Protein AF-A0A418RRY5-F1 (afdb_monomer_lite)

Foldseek 3Di:
DDPLLVVLLCLLVDVVRDQPDFPVSVVVNCVVVVHDDDPPPDPDDDDDDPPRTDDNVNSVVSNVVCVVVVNHD

Structure (mmCIF, N/CA/C/O backbone):
data_AF-A0A418RRY5-F1
#
_entry.id   AF-A0A418RRY5-F1
#
loop_
_atom_site.group_PDB
_atom_site.id
_atom_site.type_symbol
_atom_site.label_atom_id
_atom_site.label_alt_id
_atom_site.label_comp_id
_atom_site.label_asym_id
_atom_site.label_entity_id
_atom_site.label_seq_id
_atom_site.pdbx_PDB_ins_code
_atom_site.Cartn_x
_atom_site.Cartn_y
_atom_site.Cartn_z
_atom_site.o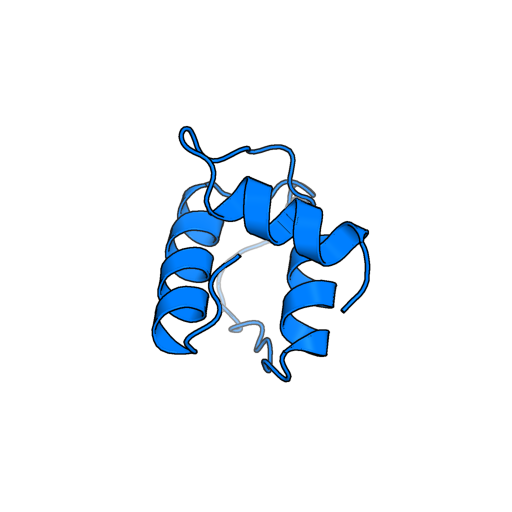ccupancy
_atom_site.B_iso_or_equiv
_atom_site.auth_seq_id
_atom_site.auth_comp_id
_atom_site.auth_asym_id
_atom_site.auth_atom_id
_atom_site.pdbx_PDB_model_num
ATOM 1 N N . MET A 1 1 ? -5.557 4.399 9.020 1.00 66.50 1 MET A N 1
ATOM 2 C CA . MET A 1 1 ? -5.306 4.910 7.650 1.00 66.50 1 MET A CA 1
ATOM 3 C C . MET A 1 1 ? -5.170 6.429 7.668 1.00 66.50 1 MET A C 1
ATOM 5 O O . MET A 1 1 ? -6.040 7.092 8.220 1.00 66.50 1 MET A O 1
ATOM 9 N N . LYS A 1 2 ? -4.080 6.992 7.123 1.00 81.62 2 LYS A N 1
ATOM 10 C CA . LYS A 1 2 ? -3.891 8.453 6.975 1.00 81.62 2 LYS A CA 1
ATOM 11 C C . LYS A 1 2 ? -4.359 8.900 5.584 1.00 81.62 2 LYS A C 1
ATOM 13 O O . LYS A 1 2 ? -4.277 8.122 4.641 1.00 81.62 2 LYS A O 1
ATOM 18 N N . LYS A 1 3 ? -4.743 10.176 5.424 1.00 83.06 3 LYS A N 1
ATOM 19 C CA . LYS A 1 3 ? -5.130 10.757 4.115 1.00 83.06 3 LYS A CA 1
ATOM 20 C C . LYS A 1 3 ? -4.067 10.568 3.019 1.00 83.06 3 LYS A C 1
ATOM 22 O O . LYS A 1 3 ? -4.413 10.419 1.857 1.00 83.06 3 LYS A O 1
ATOM 27 N N . LYS A 1 4 ? -2.780 10.549 3.391 1.00 80.81 4 LYS A N 1
ATOM 28 C CA . LYS A 1 4 ? -1.669 10.295 2.458 1.00 80.81 4 LYS A CA 1
ATOM 29 C C . LYS A 1 4 ? -1.714 8.882 1.864 1.00 80.81 4 LYS A C 1
ATOM 31 O O . LYS A 1 4 ? -1.582 8.737 0.661 1.00 80.81 4 LYS A O 1
ATOM 36 N N . HIS A 1 5 ? -2.020 7.879 2.688 1.00 85.31 5 HIS A N 1
ATOM 37 C CA . HIS A 1 5 ? -2.075 6.479 2.261 1.00 85.31 5 HIS A CA 1
ATOM 38 C C . HIS A 1 5 ? -3.242 6.226 1.299 1.00 85.31 5 HIS A C 1
ATOM 40 O O . HIS A 1 5 ? -3.084 5.488 0.336 1.00 85.31 5 HIS A O 1
ATOM 46 N N . LEU A 1 6 ? -4.391 6.876 1.535 1.00 85.44 6 LEU A N 1
ATOM 47 C CA . LEU A 1 6 ? -5.535 6.833 0.615 1.00 85.44 6 LEU A CA 1
ATOM 48 C C . LEU A 1 6 ? -5.152 7.395 -0.756 1.00 85.44 6 LEU A C 1
ATOM 50 O O . LEU A 1 6 ? -5.374 6.748 -1.770 1.00 85.44 6 LEU A O 1
ATOM 54 N N . LYS A 1 7 ? -4.465 8.541 -0.773 1.00 87.12 7 LYS A N 1
ATOM 55 C CA . LYS A 1 7 ? -3.966 9.137 -2.014 1.00 87.12 7 LYS A CA 1
ATOM 56 C C . LYS A 1 7 ? -2.982 8.214 -2.740 1.00 87.12 7 LYS A C 1
ATOM 58 O O . LYS A 1 7 ? -3.018 8.121 -3.961 1.00 87.12 7 LYS A O 1
ATOM 63 N N . THR A 1 8 ? -2.122 7.512 -2.009 1.00 87.62 8 THR A N 1
ATOM 64 C CA . THR A 1 8 ? -1.207 6.518 -2.588 1.00 87.62 8 THR A CA 1
ATOM 65 C C . THR A 1 8 ? -1.947 5.313 -3.153 1.00 87.62 8 THR A C 1
ATOM 67 O O . THR A 1 8 ? -1.642 4.906 -4.269 1.00 87.62 8 THR A O 1
ATOM 70 N N . LEU A 1 9 ? -2.966 4.799 -2.460 1.00 86.94 9 LEU A N 1
ATOM 71 C CA . LEU A 1 9 ? -3.873 3.776 -2.993 1.00 86.94 9 LEU A CA 1
ATOM 72 C C . LEU A 1 9 ? -4.518 4.238 -4.307 1.00 86.94 9 LEU A C 1
ATOM 74 O O . LEU A 1 9 ? -4.391 3.555 -5.319 1.00 86.94 9 LEU A O 1
ATOM 78 N N . GLU A 1 10 ? -5.112 5.430 -4.341 1.00 88.12 10 GLU A N 1
ATOM 79 C CA . GLU A 1 10 ? -5.697 5.989 -5.567 1.00 88.12 10 GLU A CA 1
ATOM 80 C C . GLU A 1 10 ? -4.674 6.075 -6.713 1.00 88.12 10 GLU A C 1
ATOM 82 O O . GLU A 1 10 ? -4.982 5.726 -7.852 1.00 88.12 10 GLU A O 1
ATOM 87 N N . LEU A 1 11 ? -3.431 6.477 -6.425 1.00 87.44 11 LEU A N 1
ATOM 88 C CA . LEU A 1 11 ? -2.361 6.559 -7.425 1.00 87.44 11 LEU A CA 1
ATOM 89 C C . LEU A 1 11 ? -1.903 5.182 -7.937 1.00 87.44 11 LEU A C 1
ATOM 91 O O . LEU A 1 11 ? -1.578 5.068 -9.122 1.00 87.44 11 LEU A O 1
ATOM 95 N N . ILE A 1 12 ? -1.895 4.153 -7.080 1.00 86.00 12 ILE A N 1
ATOM 96 C CA . ILE A 1 12 ? -1.587 2.757 -7.447 1.00 86.00 12 ILE A CA 1
ATOM 97 C C . ILE A 1 12 ? -2.678 2.190 -8.369 1.00 86.00 12 ILE A C 1
ATOM 99 O O . ILE A 1 12 ? -2.377 1.483 -9.335 1.00 86.00 12 ILE A O 1
ATOM 103 N N . TYR A 1 13 ? -3.945 2.509 -8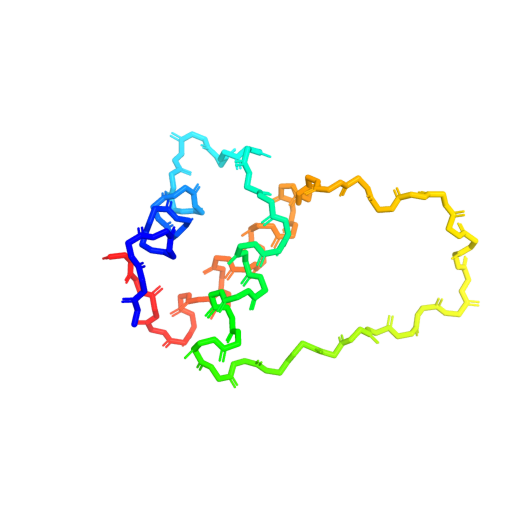.089 1.00 84.62 13 TYR A N 1
ATOM 104 C CA . TYR A 1 13 ? -5.095 2.045 -8.869 1.00 84.62 13 TYR A CA 1
ATOM 105 C C . TYR A 1 13 ? -5.401 2.914 -10.104 1.00 84.62 13 TYR A C 1
ATOM 107 O O . TYR A 1 13 ? -6.140 2.477 -10.991 1.00 84.62 13 TYR A O 1
ATOM 115 N N . SER A 1 14 ? -4.801 4.102 -10.212 1.00 86.94 14 SER A N 1
ATOM 116 C CA . SER A 1 14 ? -4.951 5.002 -11.359 1.00 86.94 14 SER A CA 1
ATOM 117 C C . SER A 1 14 ? -4.414 4.397 -12.664 1.00 86.94 14 SER A C 1
ATOM 119 O O . SER A 1 14 ? -3.431 3.647 -12.685 1.00 86.94 14 SER A O 1
ATOM 121 N N . ARG A 1 15 ? -5.054 4.741 -13.789 1.00 82.50 15 ARG A N 1
ATOM 122 C CA . ARG A 1 15 ? -4.611 4.366 -15.139 1.00 82.50 15 ARG A CA 1
ATOM 123 C C . ARG A 1 15 ? -4.412 5.625 -15.990 1.00 82.50 15 ARG A C 1
ATOM 125 O O . ARG A 1 15 ? -5.403 6.282 -16.300 1.00 82.50 15 ARG A O 1
ATOM 132 N N . PRO A 1 16 ? -3.171 5.948 -16.409 1.00 78.88 16 PRO A N 1
ATOM 133 C CA . PRO A 1 16 ? -1.927 5.181 -16.244 1.00 78.88 16 PRO A CA 1
ATOM 134 C C . PRO A 1 16 ? -1.372 5.188 -14.807 1.00 78.88 16 PRO A C 1
ATOM 136 O O . PRO A 1 16 ? -1.598 6.132 -14.055 1.00 78.88 16 PRO A O 1
ATOM 139 N N . VAL A 1 17 ? -0.598 4.150 -14.454 1.00 78.00 17 VAL A N 1
ATOM 140 C CA . VAL A 1 17 ? 0.063 4.052 -13.140 1.00 78.00 17 VAL A CA 1
ATOM 141 C C . VAL A 1 17 ? 0.963 5.266 -12.944 1.00 78.00 17 VAL A C 1
ATOM 143 O O . VAL A 1 17 ? 1.881 5.515 -13.737 1.00 78.00 17 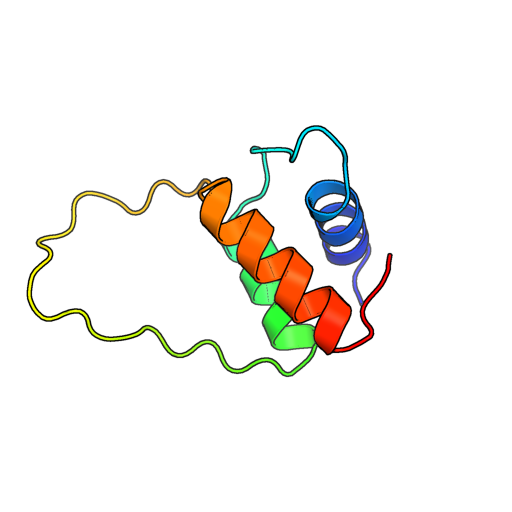VAL A O 1
ATOM 146 N N . SER A 1 18 ? 0.689 6.028 -11.889 1.00 73.81 18 SER A N 1
ATOM 147 C CA . SER A 1 18 ? 1.461 7.223 -11.580 1.00 73.81 18 SER A CA 1
ATOM 148 C C . SER A 1 18 ? 2.841 6.824 -11.074 1.00 73.81 18 SER A C 1
ATOM 150 O O . SER A 1 18 ? 2.968 6.143 -10.065 1.00 73.81 18 SER A O 1
ATOM 152 N N . ALA A 1 19 ? 3.892 7.283 -11.754 1.00 68.75 19 ALA A N 1
ATOM 153 C CA . ALA A 1 19 ? 5.266 7.072 -11.298 1.00 68.75 19 ALA A CA 1
ATOM 154 C C . ALA A 1 19 ? 5.653 8.015 -10.140 1.00 68.75 19 ALA A C 1
ATOM 156 O O . ALA A 1 19 ? 6.723 7.885 -9.566 1.00 68.75 19 ALA A O 1
ATOM 157 N N . ASN A 1 20 ? 4.785 8.964 -9.777 1.00 77.12 20 ASN A N 1
ATOM 158 C CA . ASN A 1 20 ? 5.022 9.954 -8.724 1.00 77.12 20 ASN A CA 1
ATOM 159 C C . ASN A 1 20 ? 4.696 9.421 -7.312 1.00 77.12 20 ASN A C 1
ATOM 161 O O . ASN A 1 20 ? 4.143 10.143 -6.485 1.00 77.12 20 ASN A O 1
ATOM 165 N N . ILE A 1 21 ? 4.963 8.136 -7.062 1.00 80.38 21 ILE A N 1
ATOM 166 C CA . ILE A 1 21 ? 4.720 7.483 -5.774 1.00 80.38 21 ILE A CA 1
ATOM 167 C C . ILE A 1 21 ? 6.072 7.132 -5.160 1.00 80.38 21 ILE A C 1
ATOM 169 O O . ILE A 1 21 ? 6.829 6.312 -5.691 1.00 80.38 21 ILE A O 1
ATOM 173 N N . SER A 1 22 ? 6.375 7.771 -4.034 1.00 82.62 22 SER A N 1
ATOM 174 C CA . SER A 1 22 ? 7.591 7.497 -3.276 1.00 82.62 22 SER A CA 1
ATOM 175 C C . SER A 1 22 ? 7.504 6.129 -2.609 1.00 82.62 22 SER A C 1
ATOM 177 O O . SER A 1 22 ? 6.487 5.810 -1.991 1.00 82.62 22 SER A O 1
ATOM 179 N N . TRP A 1 23 ? 8.596 5.364 -2.659 1.00 78.69 23 TRP A N 1
ATOM 180 C CA . TRP A 1 23 ? 8.680 4.063 -1.985 1.00 78.69 23 TRP A CA 1
ATOM 181 C C . TRP A 1 23 ? 8.324 4.150 -0.492 1.00 78.69 23 TRP A C 1
ATOM 183 O O . TRP A 1 23 ? 7.590 3.310 0.014 1.00 78.69 23 TRP A O 1
ATOM 193 N N . LEU A 1 24 ? 8.739 5.225 0.193 1.00 82.25 24 LEU A N 1
ATOM 194 C CA . LEU A 1 24 ? 8.408 5.450 1.607 1.00 82.25 24 LEU A CA 1
ATOM 195 C C . LEU A 1 24 ? 6.897 5.484 1.893 1.00 82.25 24 LEU A C 1
ATOM 197 O O . LEU A 1 24 ? 6.473 5.045 2.959 1.00 82.25 24 LEU A O 1
ATOM 201 N N . ASP A 1 25 ? 6.080 6.033 0.989 1.00 84.94 25 ASP A N 1
ATOM 202 C CA . ASP A 1 25 ? 4.631 6.128 1.224 1.00 84.94 25 ASP A CA 1
ATOM 203 C C . ASP A 1 25 ? 3.954 4.763 1.019 1.00 84.94 25 ASP A C 1
ATOM 205 O O . ASP A 1 25 ? 3.066 4.384 1.782 1.00 84.94 25 ASP A O 1
ATOM 209 N N . ILE A 1 26 ? 4.454 3.977 0.058 1.00 81.94 26 ILE A N 1
ATOM 210 C CA . ILE A 1 26 ? 4.070 2.573 -0.141 1.00 81.94 26 ILE A CA 1
ATOM 211 C C . ILE A 1 26 ? 4.455 1.730 1.074 1.00 81.94 26 ILE A C 1
ATOM 213 O O . ILE A 1 26 ? 3.631 0.972 1.576 1.00 81.94 26 ILE A O 1
ATOM 217 N N . GLU A 1 27 ? 5.680 1.878 1.571 1.00 84.19 27 GLU A N 1
ATOM 218 C CA . GLU A 1 27 ? 6.166 1.165 2.749 1.00 84.19 27 GLU A CA 1
ATOM 219 C C . GLU A 1 27 ? 5.314 1.501 3.979 1.00 84.19 27 GLU A C 1
ATOM 221 O O . GLU A 1 27 ? 4.848 0.604 4.678 1.00 84.19 27 GLU A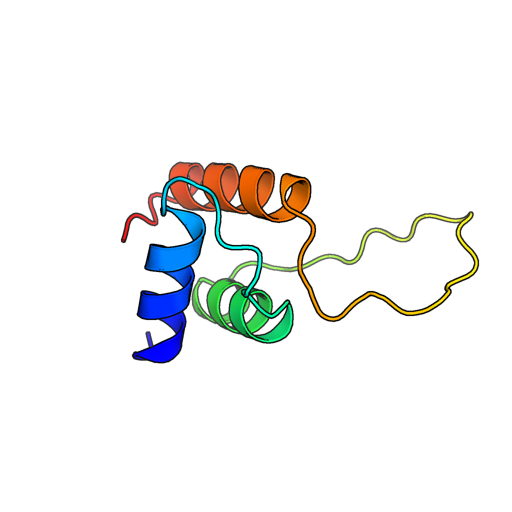 O 1
ATOM 226 N N . ALA A 1 28 ? 5.004 2.781 4.199 1.00 86.38 28 ALA A N 1
ATOM 227 C CA . ALA A 1 28 ? 4.124 3.205 5.285 1.00 86.38 28 ALA A CA 1
ATOM 228 C C . ALA A 1 28 ? 2.692 2.650 5.149 1.00 86.38 28 ALA A C 1
ATOM 230 O O . ALA A 1 28 ? 2.083 2.266 6.156 1.00 86.38 28 ALA A O 1
ATOM 231 N N . LEU A 1 29 ? 2.148 2.591 3.926 1.00 85.19 29 LEU A N 1
ATOM 232 C CA . LEU A 1 29 ? 0.860 1.957 3.630 1.00 85.19 29 LEU A CA 1
ATOM 233 C C . LEU A 1 29 ? 0.905 0.459 3.970 1.00 85.19 29 LEU A C 1
ATOM 235 O O . LEU A 1 29 ? 0.053 -0.014 4.720 1.00 85.19 29 LEU A O 1
ATOM 239 N N . LEU A 1 30 ? 1.913 -0.257 3.475 1.00 83.06 30 LEU A N 1
ATOM 240 C CA . LEU A 1 30 ? 2.123 -1.689 3.692 1.00 83.06 30 LEU A CA 1
ATOM 241 C C . LEU A 1 30 ? 2.291 -2.029 5.177 1.00 83.06 30 LEU A C 1
ATOM 243 O O . LEU A 1 30 ? 1.587 -2.897 5.689 1.00 83.06 30 LEU A O 1
ATOM 247 N N . LEU A 1 31 ? 3.132 -1.287 5.898 1.00 83.94 31 LEU A N 1
ATOM 248 C CA . LEU A 1 31 ? 3.308 -1.435 7.345 1.00 83.94 31 LEU A CA 1
ATOM 249 C C . LEU A 1 31 ? 2.000 -1.182 8.107 1.00 83.94 31 LEU A C 1
ATOM 251 O O . LEU A 1 31 ? 1.700 -1.884 9.069 1.00 83.94 31 LEU A O 1
ATOM 255 N N . THR A 1 32 ? 1.186 -0.215 7.664 1.00 84.88 32 THR A N 1
ATOM 256 C CA . THR A 1 32 ? -0.140 0.046 8.259 1.00 84.88 32 THR A CA 1
ATOM 257 C C . THR A 1 32 ? -1.119 -1.102 8.009 1.00 84.88 32 THR A C 1
ATOM 259 O O . THR A 1 32 ? -1.975 -1.361 8.851 1.00 84.88 32 THR A O 1
ATOM 262 N N . LEU A 1 33 ? -1.006 -1.777 6.864 1.00 82.44 33 LEU A N 1
ATOM 263 C CA . LEU A 1 33 ? -1.791 -2.964 6.519 1.00 82.44 33 LEU A CA 1
ATOM 264 C C . LEU A 1 33 ? -1.268 -4.238 7.209 1.00 82.44 33 LEU A C 1
ATOM 266 O O . LEU A 1 33 ? -1.898 -5.284 7.102 1.00 82.44 33 LEU A O 1
ATOM 270 N N . GLY A 1 34 ? -0.144 -4.161 7.932 1.00 81.50 34 GLY A N 1
ATOM 271 C CA . GLY A 1 34 ? 0.482 -5.307 8.594 1.00 81.50 34 GLY A CA 1
ATOM 272 C C . GLY A 1 34 ? 1.326 -6.179 7.661 1.00 81.50 34 GLY A C 1
ATOM 273 O O . GLY A 1 34 ? 1.693 -7.294 8.033 1.00 81.50 34 GLY A O 1
ATOM 274 N N . ALA A 1 35 ? 1.650 -5.689 6.463 1.00 80.19 35 ALA A N 1
ATOM 275 C CA . ALA A 1 35 ? 2.529 -6.391 5.544 1.00 80.19 35 ALA A CA 1
ATOM 276 C C . ALA A 1 35 ? 3.963 -6.414 6.091 1.00 80.19 35 ALA A C 1
ATOM 278 O O . ALA A 1 35 ? 4.493 -5.400 6.555 1.00 80.19 35 ALA A O 1
ATOM 279 N N . LYS A 1 36 ? 4.608 -7.578 6.004 1.00 70.56 36 LYS A N 1
ATOM 280 C CA . LYS A 1 36 ? 6.042 -7.718 6.262 1.00 70.56 36 LYS A CA 1
ATOM 281 C C . LYS A 1 36 ? 6.784 -7.545 4.947 1.00 70.56 36 LYS A C 1
ATOM 283 O O . LYS A 1 36 ? 6.569 -8.307 4.011 1.00 70.56 36 LYS A O 1
ATOM 288 N N . ILE A 1 37 ? 7.637 -6.531 4.881 1.00 68.00 37 ILE A N 1
ATOM 289 C CA . ILE A 1 37 ? 8.502 -6.294 3.730 1.00 68.00 37 ILE A CA 1
ATOM 290 C C . ILE A 1 37 ? 9.813 -7.009 4.025 1.00 68.00 37 ILE A C 1
ATOM 292 O O . ILE A 1 37 ? 10.595 -6.567 4.862 1.00 68.00 37 ILE A O 1
ATOM 296 N N . GLU A 1 38 ? 10.019 -8.148 3.377 1.00 61.12 38 GLU A N 1
ATOM 297 C CA . GLU A 1 38 ? 11.291 -8.859 3.427 1.00 61.12 38 GLU A CA 1
ATOM 298 C C . GLU A 1 38 ? 12.132 -8.400 2.230 1.00 61.12 38 GLU A C 1
ATOM 300 O O . GLU A 1 38 ? 11.803 -8.686 1.076 1.00 61.12 38 GLU A O 1
ATOM 305 N N . GLU A 1 39 ? 13.197 -7.633 2.492 1.00 58.31 39 GLU A N 1
ATOM 306 C CA . GLU A 1 39 ? 14.190 -7.293 1.469 1.00 58.31 39 GLU A CA 1
ATOM 307 C C . GLU A 1 39 ? 14.882 -8.596 1.066 1.00 58.31 39 GLU A C 1
ATOM 309 O O . GLU A 1 39 ? 15.705 -9.136 1.803 1.00 58.31 39 GLU A O 1
ATOM 314 N N . ARG A 1 40 ? 14.502 -9.159 -0.086 1.00 48.62 40 ARG A N 1
ATOM 315 C CA . ARG A 1 40 ? 15.130 -10.387 -0.562 1.00 48.62 40 ARG A CA 1
ATOM 316 C C . ARG A 1 40 ? 16.578 -10.081 -0.921 1.00 48.62 40 ARG A C 1
ATOM 318 O O . ARG A 1 40 ? 16.851 -9.416 -1.920 1.00 48.62 40 ARG A O 1
ATOM 325 N N . GLU A 1 41 ? 17.486 -10.596 -0.104 1.00 42.78 41 GLU A N 1
ATOM 326 C CA . GLU A 1 41 ? 18.925 -10.551 -0.316 1.00 42.78 41 GLU A CA 1
ATOM 327 C C . GLU A 1 41 ? 19.245 -11.198 -1.668 1.00 42.78 41 GLU A C 1
ATOM 329 O O . GLU A 1 41 ? 19.199 -12.416 -1.837 1.00 42.78 41 GLU A O 1
ATOM 334 N N . CYS A 1 42 ? 19.504 -10.369 -2.675 1.00 45.59 42 CYS A N 1
ATOM 335 C CA . CYS A 1 42 ? 19.906 -10.821 -3.997 1.00 45.59 42 CYS A CA 1
ATOM 336 C C . CYS A 1 42 ? 21.444 -10.737 -4.048 1.00 45.59 42 CYS A C 1
ATOM 338 O O . CYS A 1 42 ? 21.973 -9.622 -4.079 1.00 45.59 42 CYS A O 1
ATOM 340 N N . PRO A 1 43 ? 22.188 -11.863 -4.029 1.00 45.69 43 PRO A N 1
ATOM 341 C CA . PRO A 1 43 ? 23.632 -11.891 -3.750 1.00 45.69 43 PRO A CA 1
ATOM 342 C C . PRO A 1 43 ? 24.542 -11.372 -4.884 1.00 45.69 43 PRO A C 1
ATOM 344 O O . PRO A 1 43 ? 25.700 -11.772 -4.971 1.00 45.69 43 PRO A O 1
ATOM 347 N N . SER A 1 44 ? 24.062 -10.473 -5.753 1.00 50.53 44 SER A N 1
ATOM 348 C CA . SER A 1 44 ? 24.809 -10.073 -6.956 1.00 50.53 44 SER A CA 1
ATOM 349 C C . SER A 1 44 ? 24.507 -8.673 -7.508 1.00 50.53 44 SER A C 1
ATOM 351 O O . SER A 1 44 ? 24.708 -8.462 -8.699 1.00 50.53 44 SER A O 1
ATOM 353 N N . HIS A 1 45 ? 24.054 -7.691 -6.721 1.00 43.72 45 HIS A N 1
ATOM 354 C CA . HIS A 1 45 ? 23.899 -6.325 -7.251 1.00 43.72 45 HIS A CA 1
ATOM 355 C C . HIS A 1 45 ? 24.542 -5.260 -6.362 1.00 43.72 45 HIS A C 1
ATOM 357 O O . HIS A 1 45 ? 23.983 -4.792 -5.372 1.00 43.72 45 HIS A O 1
ATOM 363 N N . ARG A 1 46 ? 25.745 -4.848 -6.787 1.00 44.09 46 ARG A N 1
ATOM 364 C CA . ARG A 1 46 ? 26.384 -3.583 -6.411 1.00 44.09 46 ARG A CA 1
ATOM 365 C C . ARG A 1 46 ? 25.358 -2.464 -6.604 1.00 44.09 46 ARG A C 1
ATOM 367 O O . ARG A 1 46 ? 24.900 -2.257 -7.723 1.00 44.09 46 ARG A O 1
ATOM 374 N N . ARG A 1 47 ? 24.985 -1.768 -5.528 1.00 51.31 47 ARG A N 1
ATOM 375 C CA . ARG A 1 47 ? 24.060 -0.628 -5.587 1.00 51.31 47 ARG A CA 1
ATOM 376 C C . ARG A 1 47 ? 24.689 0.515 -6.392 1.00 51.31 47 ARG A C 1
ATOM 378 O O . ARG A 1 47 ? 25.794 0.944 -6.065 1.00 51.31 47 ARG A O 1
ATOM 385 N N . PRO A 1 48 ? 23.933 1.120 -7.309 1.00 45.47 48 PRO A N 1
ATOM 386 C CA . PRO A 1 48 ? 23.888 2.566 -7.372 1.00 45.47 48 PRO A CA 1
ATOM 387 C C . PRO A 1 48 ? 22.444 2.992 -7.123 1.00 45.47 48 PRO A C 1
ATOM 389 O O . PRO A 1 48 ? 21.561 2.624 -7.880 1.00 45.47 48 PRO A O 1
ATOM 392 N N . HIS A 1 49 ? 22.239 3.722 -6.024 1.00 39.28 49 HIS A N 1
ATOM 393 C CA . HIS A 1 49 ? 21.054 4.521 -5.704 1.00 39.28 49 HIS A CA 1
ATOM 394 C C . HIS A 1 49 ? 19.692 3.884 -6.070 1.00 39.28 49 HIS A C 1
ATOM 396 O O . HIS A 1 49 ? 19.286 3.956 -7.232 1.00 39.28 49 HIS A O 1
ATOM 402 N N . PRO A 1 50 ? 18.921 3.336 -5.105 1.00 46.62 50 PRO A N 1
ATOM 403 C CA . PRO A 1 50 ? 17.512 3.088 -5.376 1.00 46.62 50 PRO A CA 1
ATOM 404 C C . PRO A 1 50 ? 16.924 4.448 -5.743 1.00 46.62 50 PRO A C 1
ATOM 406 O O . PRO A 1 50 ? 16.906 5.358 -4.913 1.00 46.62 50 PRO A O 1
ATOM 409 N N . SER A 1 51 ? 16.543 4.649 -7.007 1.00 47.62 51 SER A N 1
ATOM 410 C CA . SER A 1 51 ? 15.774 5.841 -7.339 1.00 47.62 51 SER A CA 1
ATOM 411 C C . SER A 1 51 ? 14.608 5.870 -6.351 1.00 47.62 51 SER A C 1
ATOM 413 O O . SER A 1 51 ? 13.968 4.837 -6.159 1.00 47.62 51 SER A O 1
ATOM 415 N N . PRO A 1 52 ? 14.307 7.010 -5.706 1.00 53.94 52 PRO A N 1
ATOM 416 C CA . PRO A 1 52 ? 13.222 7.109 -4.719 1.00 53.94 52 PRO A CA 1
ATOM 417 C C . PRO A 1 52 ? 11.831 6.833 -5.325 1.00 53.94 52 PRO A C 1
ATOM 419 O O . PRO A 1 52 ? 10.807 6.930 -4.646 1.00 53.94 52 PRO A O 1
ATOM 422 N N . MET A 1 53 ? 11.809 6.538 -6.622 1.00 55.09 53 MET A N 1
ATOM 423 C CA . MET A 1 53 ? 10.679 6.406 -7.502 1.00 55.09 53 MET A CA 1
ATOM 424 C C . MET A 1 53 ? 10.464 4.922 -7.774 1.00 55.09 53 MET A C 1
ATOM 426 O O . MET A 1 53 ? 11.331 4.240 -8.320 1.00 55.09 53 MET A O 1
ATOM 430 N N . THR A 1 54 ? 9.312 4.428 -7.340 1.00 65.62 54 THR A N 1
ATOM 431 C CA . THR A 1 54 ? 8.955 3.015 -7.453 1.00 65.62 54 THR A CA 1
ATOM 432 C C . THR A 1 54 ? 8.829 2.628 -8.923 1.00 65.62 54 THR A C 1
ATOM 434 O O . THR A 1 54 ? 8.143 3.309 -9.690 1.00 65.62 54 THR A O 1
ATOM 437 N N . ASP A 1 55 ? 9.485 1.536 -9.322 1.00 70.38 55 ASP A N 1
ATOM 438 C CA . ASP A 1 55 ? 9.362 1.007 -10.678 1.00 70.38 55 ASP A CA 1
ATOM 439 C C . ASP A 1 55 ? 7.899 0.642 -10.979 1.00 70.38 55 ASP A C 1
ATOM 441 O O . ASP A 1 55 ? 7.194 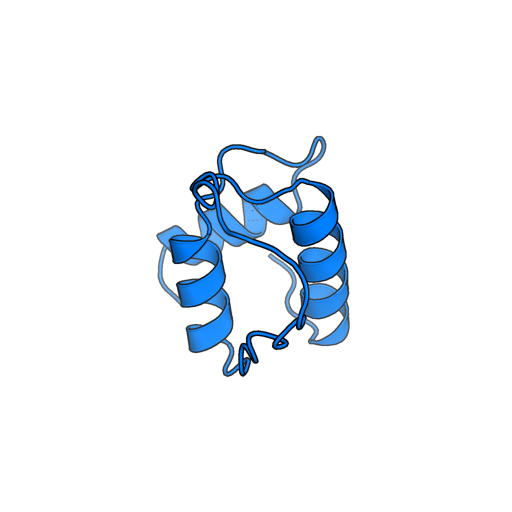0.083 -10.135 1.00 70.38 55 ASP A O 1
ATOM 445 N N . LYS A 1 56 ? 7.419 0.947 -12.189 1.00 72.00 56 LYS A N 1
ATOM 446 C CA . LYS A 1 56 ? 6.021 0.681 -12.572 1.00 72.00 56 LYS A CA 1
ATOM 447 C C . LYS A 1 56 ? 5.668 -0.808 -12.475 1.00 72.00 56 LYS A C 1
ATOM 449 O O . LYS A 1 56 ? 4.514 -1.126 -12.188 1.00 72.00 56 LYS A O 1
ATOM 454 N N . GLY A 1 57 ? 6.636 -1.702 -12.685 1.00 73.94 57 GLY A N 1
ATOM 455 C CA . GLY A 1 57 ? 6.492 -3.139 -12.474 1.00 73.94 57 GLY A CA 1
ATOM 456 C C . GLY A 1 57 ? 6.286 -3.487 -11.001 1.00 73.94 57 GLY A C 1
ATOM 457 O O . GLY A 1 57 ? 5.366 -4.233 -10.678 1.00 73.94 57 GLY A O 1
ATOM 458 N N . ALA A 1 58 ? 7.045 -2.867 -10.094 1.00 77.12 58 ALA A N 1
ATOM 459 C CA . ALA A 1 58 ? 6.851 -3.043 -8.654 1.00 77.12 58 ALA A CA 1
ATOM 460 C C . ALA A 1 58 ? 5.478 -2.521 -8.186 1.00 77.12 58 ALA A C 1
ATOM 462 O O . ALA A 1 58 ? 4.818 -3.173 -7.378 1.00 77.12 58 ALA A O 1
ATOM 463 N N . VAL A 1 59 ? 4.998 -1.398 -8.738 1.00 81.38 59 VAL A N 1
ATOM 464 C CA . VAL A 1 59 ? 3.639 -0.897 -8.452 1.00 81.38 59 VAL A CA 1
ATOM 465 C C . VAL A 1 59 ? 2.561 -1.855 -8.974 1.00 81.38 59 VAL A C 1
ATOM 467 O O . VAL A 1 59 ? 1.537 -2.039 -8.317 1.00 81.38 59 VAL A O 1
ATOM 470 N N . ALA A 1 60 ? 2.778 -2.495 -10.128 1.00 81.19 60 ALA A N 1
ATOM 471 C CA . ALA A 1 60 ? 1.848 -3.490 -10.657 1.00 81.19 60 ALA A CA 1
ATOM 472 C C . ALA A 1 60 ? 1.746 -4.718 -9.736 1.00 81.19 60 ALA A C 1
ATOM 474 O O . ALA A 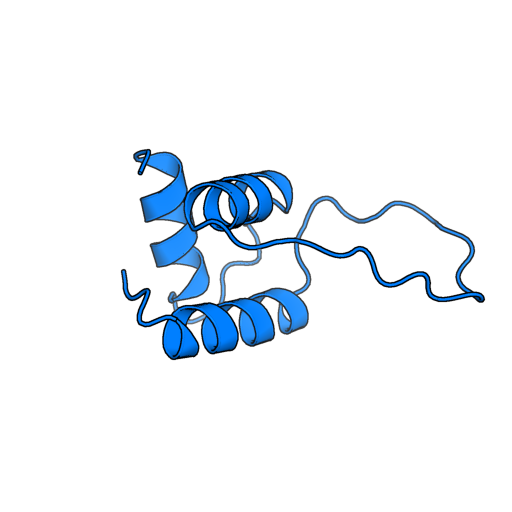1 60 ? 0.631 -5.085 -9.365 1.00 81.19 60 ALA A O 1
ATOM 475 N N . SER A 1 61 ? 2.880 -5.274 -9.293 1.00 81.44 61 SER A N 1
ATOM 476 C CA . SER A 1 61 ? 2.907 -6.380 -8.323 1.00 81.44 61 SER A CA 1
ATOM 477 C C . SER A 1 61 ? 2.280 -5.997 -6.982 1.00 81.44 61 SER A C 1
ATOM 479 O O . SER A 1 61 ? 1.533 -6.778 -6.398 1.00 81.44 61 SER A O 1
ATOM 481 N N . LEU A 1 62 ? 2.526 -4.771 -6.508 1.00 81.69 62 LEU A N 1
ATOM 482 C CA . LEU A 1 62 ? 1.899 -4.248 -5.297 1.00 81.69 62 LEU A CA 1
ATOM 483 C C . LEU A 1 62 ? 0.375 -4.179 -5.430 1.00 81.69 62 LEU A C 1
ATOM 485 O O . LEU A 1 62 ? -0.336 -4.547 -4.501 1.00 81.69 62 LEU A O 1
ATOM 489 N N . ARG A 1 63 ? -0.137 -3.724 -6.578 1.00 84.75 63 ARG A N 1
ATOM 490 C CA . ARG A 1 63 ? -1.582 -3.676 -6.836 1.00 84.75 63 ARG A CA 1
ATOM 491 C C . ARG A 1 63 ? -2.204 -5.069 -6.785 1.00 84.75 63 ARG A C 1
ATOM 493 O O . ARG A 1 63 ? -3.282 -5.221 -6.224 1.00 84.75 63 ARG A O 1
ATOM 500 N N . GLU A 1 64 ? -1.547 -6.067 -7.369 1.00 84.62 64 GLU A N 1
ATOM 501 C CA . GLU A 1 64 ? -2.019 -7.455 -7.316 1.00 84.62 64 GLU A CA 1
ATOM 502 C C . GLU A 1 64 ? -2.055 -7.975 -5.878 1.00 84.62 64 GLU A C 1
ATOM 504 O O . GLU A 1 64 ? -3.071 -8.524 -5.462 1.00 84.62 64 GLU A O 1
ATOM 509 N N . TRP A 1 65 ? -1.007 -7.708 -5.093 1.00 85.75 65 TRP A N 1
ATOM 510 C CA . TRP A 1 65 ? -0.971 -8.065 -3.674 1.00 85.75 65 TRP A CA 1
ATOM 511 C C . TRP A 1 65 ? -2.077 -7.368 -2.869 1.00 85.75 65 TRP A C 1
ATOM 513 O O . TRP A 1 65 ? -2.760 -8.007 -2.073 1.00 85.75 65 TRP A O 1
ATOM 523 N N . LEU A 1 66 ? -2.298 -6.068 -3.092 1.00 85.81 66 LEU A N 1
ATOM 524 C CA . LEU A 1 66 ? -3.372 -5.318 -2.433 1.00 85.81 66 LEU A CA 1
ATOM 525 C C . LEU A 1 66 ? -4.746 -5.901 -2.778 1.00 85.81 66 LEU A C 1
ATOM 527 O O . LEU A 1 66 ? -5.573 -6.063 -1.886 1.00 85.81 66 LEU A O 1
ATOM 531 N N . ASN A 1 67 ? -4.968 -6.268 -4.040 1.00 85.94 67 ASN A N 1
ATOM 532 C CA . ASN A 1 67 ? -6.207 -6.900 -4.483 1.00 85.94 67 ASN A CA 1
ATOM 533 C C . ASN A 1 67 ? -6.413 -8.289 -3.851 1.00 85.94 67 ASN A C 1
ATOM 535 O O . ASN A 1 67 ? -7.522 -8.599 -3.427 1.00 85.94 67 ASN A O 1
ATOM 539 N N . ASP A 1 68 ? -5.354 -9.096 -3.745 1.00 86.00 68 ASP A N 1
ATOM 540 C CA . ASP A 1 68 ? -5.375 -10.403 -3.067 1.00 86.00 68 ASP A CA 1
ATOM 541 C C . ASP A 1 68 ? -5.716 -10.272 -1.572 1.00 86.00 68 ASP A C 1
ATOM 543 O O . ASP A 1 68 ? -6.507 -11.040 -1.029 1.00 86.00 68 ASP A O 1
ATOM 547 N N . ASN A 1 69 ? -5.223 -9.211 -0.928 1.00 84.12 69 ASN A N 1
ATOM 548 C CA . ASN A 1 69 ? -5.525 -8.892 0.470 1.00 84.12 69 ASN A CA 1
ATOM 549 C C . ASN A 1 69 ? -6.882 -8.180 0.659 1.00 84.12 69 ASN A C 1
ATOM 551 O O . ASN A 1 69 ? -7.198 -7.746 1.767 1.00 84.12 69 ASN A O 1
ATOM 555 N N . GLY A 1 70 ? -7.687 -8.027 -0.401 1.00 84.69 70 GLY A N 1
ATOM 556 C CA . GLY A 1 70 ? -8.989 -7.353 -0.349 1.00 84.69 70 GLY A CA 1
ATOM 557 C C . GLY A 1 70 ? -8.906 -5.843 -0.091 1.00 84.69 70 GLY A C 1
ATOM 558 O O . GLY A 1 70 ? -9.885 -5.235 0.339 1.00 84.69 70 GLY A O 1
ATOM 559 N N . VAL A 1 71 ? -7.745 -5.227 -0.330 1.00 80.25 71 VAL A N 1
ATOM 560 C CA . VAL A 1 71 ? -7.505 -3.793 -0.141 1.00 80.25 71 VAL A CA 1
ATOM 561 C C . VAL A 1 71 ? -7.784 -3.054 -1.446 1.00 80.25 71 VAL A C 1
ATOM 563 O O . VAL A 1 71 ? -6.902 -2.867 -2.289 1.00 80.25 71 VAL A O 1
ATOM 566 N N . THR A 1 72 ? -9.026 -2.606 -1.600 1.00 73.12 72 THR A N 1
ATOM 567 C CA . THR A 1 72 ? -9.460 -1.696 -2.667 1.00 73.12 72 THR A CA 1
ATOM 568 C C . THR A 1 72 ? -9.516 -0.250 -2.155 1.00 73.12 72 THR A C 1
ATOM 570 O O . THR A 1 72 ? -9.711 -0.054 -0.953 1.00 73.12 72 THR A O 1
ATOM 573 N N . PRO A 1 73 ? -9.306 0.760 -3.021 1.00 72.94 73 PRO A N 1
ATOM 574 C CA . PRO A 1 73 ? -9.470 2.165 -2.648 1.00 72.94 73 PRO A CA 1
ATOM 575 C C . PRO A 1 73 ? -10.910 2.498 -2.238 1.00 72.94 73 PRO A C 1
ATOM 577 O O . PRO A 1 73 ? -11.843 1.811 -2.719 1.00 72.94 73 PRO A O 1
#

Sequence (73 aa):
MKKKHLKTLELIYSRPVSANISWLDIEALLLTLGAKIEERECPSHRRPHPSPMTDKGAVASLREWLNDNGVTP

Radius of gyration: 12.74 Å; chains: 1; bounding box: 36×23×25 Å

Secondary structure (DSSP, 8-state):
--HHHHHHHHHHHSSSPPS--BHHHHHHHHHHTT--------TT-------SB--HHHHHHHHHHHHHTT---

pLDDT: mean 73.84, std 14.51, range [39.28, 88.12]